Protein AF-A0A356S9B6-F1 (afdb_monomer)

Solvent-accessible surface area (backbone atoms only — not comparable to full-atom values): 5302 Å² total; per-residue (Å²): 129,86,95,56,75,52,75,48,79,51,74,60,100,57,36,40,35,46,34,33,57,62,87,66,45,74,47,69,28,32,48,68,81,80,81,74,59,87,85,58,55,29,85,82,23,47,36,41,27,45,76,55,93,76,27,43,37,36,45,25,31,38,49,35,69,82,76,35,44,97,94,52,72,64,60,87,83,48,70,49,78,47,79,51,63,86,131

Structure (mmCIF, N/CA/C/O backbone):
data_AF-A0A356S9B6-F1
#
_entry.id   AF-A0A356S9B6-F1
#
loop_
_atom_site.group_PDB
_atom_site.id
_atom_site.type_symbol
_atom_site.label_atom_id
_atom_site.label_alt_id
_atom_site.label_comp_id
_atom_site.label_asym_id
_atom_site.label_entity_id
_atom_site.label_seq_id
_atom_site.pdbx_PDB_ins_code
_atom_site.Cartn_x
_atom_site.Cartn_y
_atom_site.Cartn_z
_atom_site.occupancy
_atom_site.B_iso_or_equiv
_atom_site.auth_seq_id
_atom_site.auth_comp_id
_atom_site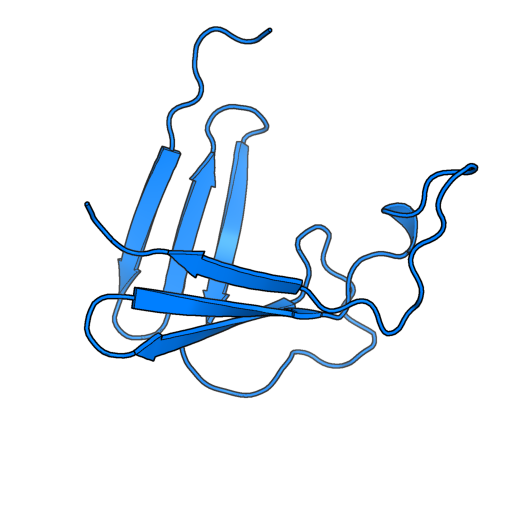.auth_asym_id
_atom_site.auth_atom_id
_atom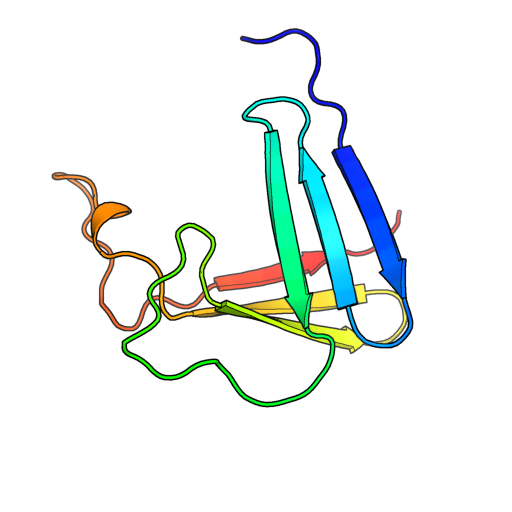_site.pdbx_PDB_model_num
ATOM 1 N N . MET A 1 1 ? 15.851 15.431 4.622 1.00 53.53 1 MET A N 1
ATOM 2 C CA . MET A 1 1 ? 14.760 14.560 5.103 1.00 53.53 1 MET A CA 1
ATOM 3 C C . MET A 1 1 ? 13.569 15.457 5.362 1.00 53.53 1 MET A C 1
ATOM 5 O O . MET A 1 1 ? 13.771 16.401 6.117 1.00 53.53 1 MET A O 1
ATOM 9 N N . PRO A 1 2 ? 12.413 15.302 4.705 1.00 50.66 2 PRO A N 1
ATOM 10 C CA . PRO A 1 2 ? 11.311 16.239 4.906 1.00 50.66 2 PRO A CA 1
ATOM 11 C C . PRO A 1 2 ? 10.723 16.040 6.309 1.00 50.66 2 PRO A C 1
ATOM 13 O O . PRO A 1 2 ? 10.641 14.918 6.803 1.00 50.66 2 PRO A O 1
ATOM 16 N N . TRP A 1 3 ? 10.410 17.149 6.976 1.00 59.47 3 TRP A N 1
ATOM 17 C CA . TRP A 1 3 ? 10.061 17.222 8.403 1.00 59.47 3 TRP A CA 1
ATOM 18 C C . TRP A 1 3 ? 8.548 17.047 8.663 1.00 59.47 3 TRP A C 1
ATOM 20 O O . TRP A 1 3 ? 8.055 17.406 9.727 1.00 59.47 3 TRP A O 1
ATOM 30 N N . ASN A 1 4 ? 7.809 16.505 7.692 1.00 60.16 4 ASN A N 1
ATOM 31 C CA . ASN A 1 4 ? 6.350 16.382 7.687 1.00 60.16 4 ASN A CA 1
ATOM 32 C C . ASN A 1 4 ? 5.908 15.132 6.901 1.00 60.16 4 ASN A C 1
ATOM 34 O O . ASN A 1 4 ? 5.573 15.183 5.721 1.00 60.16 4 ASN A O 1
ATOM 38 N N . ALA A 1 5 ? 5.951 13.972 7.550 1.00 72.88 5 ALA A N 1
ATOM 39 C CA . ALA A 1 5 ? 5.378 12.747 7.002 1.00 72.88 5 ALA A CA 1
ATOM 40 C C . ALA A 1 5 ? 4.022 12.488 7.668 1.00 72.88 5 ALA A C 1
ATOM 42 O O . ALA A 1 5 ? 3.901 11.562 8.468 1.00 72.88 5 ALA A O 1
ATOM 43 N N . ASN A 1 6 ? 3.016 13.331 7.413 1.00 86.19 6 ASN A N 1
ATOM 44 C CA . ASN A 1 6 ? 1.667 12.975 7.836 1.00 86.19 6 ASN A CA 1
ATOM 45 C C . ASN A 1 6 ? 1.195 11.755 7.030 1.00 86.19 6 ASN A C 1
ATOM 47 O O . ASN A 1 6 ? 1.347 11.716 5.805 1.00 86.19 6 ASN A O 1
ATOM 51 N N . LEU A 1 7 ? 0.644 10.769 7.736 1.00 88.69 7 LEU A N 1
ATOM 52 C CA . LEU A 1 7 ? 0.031 9.581 7.162 1.00 88.69 7 LEU A CA 1
ATOM 53 C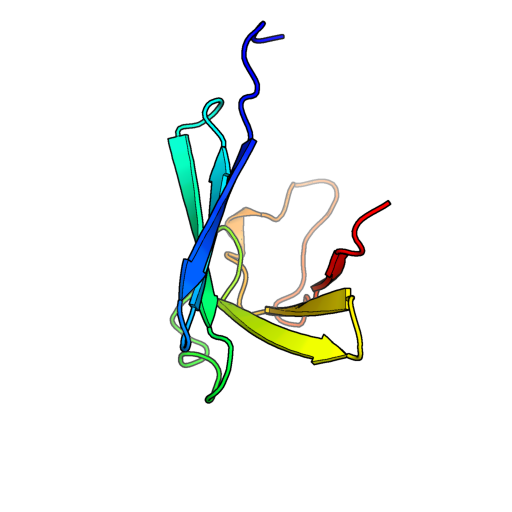 C . LEU A 1 7 ? -1.442 9.584 7.545 1.00 88.69 7 LEU A C 1
ATOM 55 O O . LEU A 1 7 ? -1.792 9.579 8.724 1.00 88.69 7 LEU A O 1
ATOM 59 N N . GLN A 1 8 ? -2.302 9.584 6.536 1.00 92.06 8 GLN A N 1
ATOM 60 C CA . GLN A 1 8 ? -3.741 9.547 6.724 1.00 92.06 8 GLN A CA 1
ATOM 61 C C . GLN A 1 8 ? -4.300 8.263 6.127 1.00 92.06 8 GLN A C 1
ATOM 63 O O . GLN A 1 8 ? -4.040 7.940 4.969 1.00 92.06 8 GLN A O 1
ATOM 68 N N . ILE A 1 9 ? -5.103 7.557 6.919 1.00 92.62 9 ILE A N 1
ATOM 69 C CA . ILE A 1 9 ? -5.858 6.389 6.473 1.00 92.62 9 ILE A CA 1
ATOM 70 C C . ILE A 1 9 ? -7.333 6.776 6.438 1.00 92.62 9 ILE A C 1
ATOM 72 O O . ILE A 1 9 ? -7.885 7.239 7.437 1.00 92.62 9 ILE A O 1
ATOM 76 N N . VAL A 1 10 ? -7.968 6.606 5.282 1.00 94.94 10 VAL A N 1
ATOM 77 C CA . VAL A 1 10 ? -9.404 6.842 5.087 1.00 94.94 10 VAL A CA 1
ATOM 78 C C . VAL A 1 10 ? -10.017 5.563 4.548 1.00 94.94 10 VAL A C 1
ATOM 80 O O . VAL A 1 10 ? -9.485 4.984 3.609 1.00 94.94 10 VAL A O 1
ATOM 83 N N . GLN A 1 11 ? -11.137 5.121 5.112 1.00 95.25 11 GLN A N 1
ATOM 84 C CA . GLN A 1 11 ? -11.795 3.889 4.686 1.00 95.25 11 GLN A CA 1
ATOM 85 C C . GLN A 1 11 ? -13.289 4.089 4.455 1.00 95.25 11 GLN A C 1
ATOM 87 O O . GLN A 1 11 ? -13.937 4.884 5.138 1.00 95.25 11 GLN A O 1
ATOM 92 N N . ASN A 1 12 ? -13.826 3.333 3.505 1.00 96.06 12 ASN A N 1
ATOM 93 C CA . ASN A 1 12 ? -15.252 3.072 3.367 1.00 96.06 12 ASN A CA 1
ATOM 94 C C . ASN A 1 12 ? -15.476 1.556 3.232 1.00 96.06 12 ASN A C 1
ATOM 96 O O . ASN A 1 12 ? -14.549 0.769 3.400 1.00 96.06 12 ASN A O 1
ATOM 100 N N . GLU A 1 13 ? -16.705 1.141 2.936 1.00 95.69 13 GLU A N 1
ATOM 101 C CA . GLU A 1 13 ? -17.064 -0.280 2.818 1.00 95.69 13 GLU A CA 1
ATOM 102 C C . GLU A 1 13 ? -16.329 -1.029 1.686 1.00 95.69 13 GLU A C 1
ATOM 104 O O . GLU A 1 13 ? -16.218 -2.248 1.733 1.00 95.69 13 GLU A O 1
ATOM 109 N N . ASN A 1 14 ? -15.814 -0.311 0.683 1.00 96.88 14 ASN A N 1
ATOM 110 C CA . ASN A 1 14 ? -15.248 -0.890 -0.537 1.00 96.88 14 ASN A CA 1
ATOM 111 C C . ASN A 1 14 ? -13.731 -0.675 -0.666 1.00 96.88 14 ASN A C 1
ATOM 113 O O . ASN A 1 14 ? -13.067 -1.424 -1.383 1.00 96.88 14 ASN A O 1
ATOM 117 N N . TYR A 1 15 ? -13.183 0.355 -0.016 1.00 97.19 15 TYR A N 1
ATOM 118 C CA . TYR A 1 15 ? -11.808 0.802 -0.209 1.00 97.19 15 TYR A CA 1
ATOM 119 C C . TYR A 1 15 ? -11.158 1.291 1.082 1.00 97.19 15 TYR A C 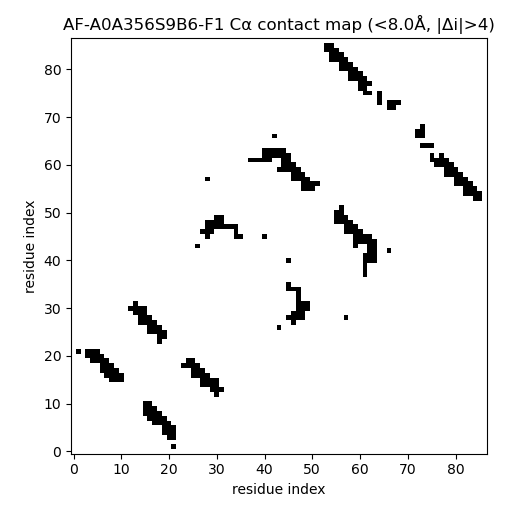1
ATOM 121 O O . TYR A 1 15 ? -11.799 1.913 1.932 1.00 97.19 15 TYR A O 1
ATOM 129 N N . VAL A 1 16 ? -9.840 1.118 1.142 1.00 97.12 16 VAL A N 1
ATOM 130 C CA . VAL A 1 16 ? -8.946 1.808 2.074 1.00 97.12 16 VAL A CA 1
ATOM 131 C C . VAL A 1 16 ? -7.993 2.676 1.263 1.00 97.12 16 VAL A C 1
ATOM 133 O O . VAL A 1 16 ? -7.410 2.229 0.281 1.00 97.12 16 VAL A O 1
ATOM 136 N N . MET A 1 17 ? -7.831 3.927 1.666 1.00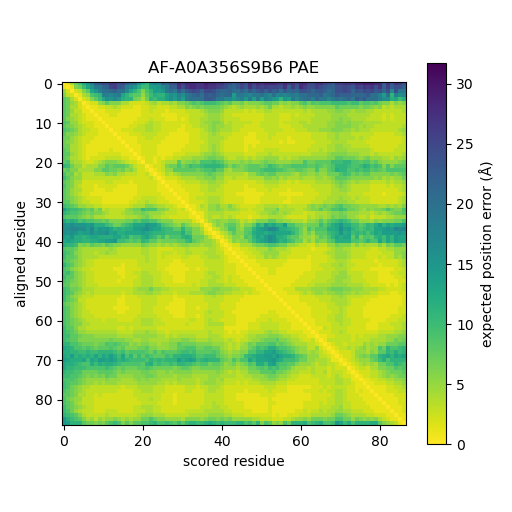 95.44 17 MET A N 1
ATOM 137 C CA . MET A 1 17 ? -6.847 4.845 1.116 1.00 95.44 17 MET A CA 1
ATOM 138 C C . MET A 1 17 ? -5.768 5.106 2.155 1.00 95.44 17 MET A C 1
ATOM 140 O O . MET A 1 17 ? -6.083 5.476 3.286 1.00 95.44 17 MET A O 1
ATOM 144 N N . ILE A 1 18 ? -4.512 4.972 1.742 1.00 93.62 18 ILE A N 1
ATOM 145 C CA . ILE A 1 18 ? -3.345 5.419 2.500 1.00 93.62 18 ILE A CA 1
ATOM 146 C C . ILE A 1 18 ? -2.777 6.628 1.763 1.00 93.62 18 ILE A C 1
ATOM 148 O O . ILE A 1 18 ? -2.374 6.522 0.606 1.00 93.62 18 ILE A O 1
ATOM 152 N N . MET A 1 19 ? -2.783 7.778 2.428 1.00 92.56 19 MET A N 1
ATOM 153 C CA . MET A 1 19 ? -2.258 9.035 1.910 1.00 92.56 19 MET A CA 1
ATOM 154 C C . MET A 1 19 ? -1.007 9.420 2.686 1.00 92.56 19 MET A C 1
ATOM 156 O O . MET A 1 19 ? -1.040 9.492 3.919 1.00 92.56 19 MET A O 1
ATOM 160 N N . THR A 1 20 ? 0.072 9.717 1.970 1.00 89.94 20 THR A N 1
ATOM 161 C CA . THR A 1 20 ? 1.299 10.264 2.550 1.00 89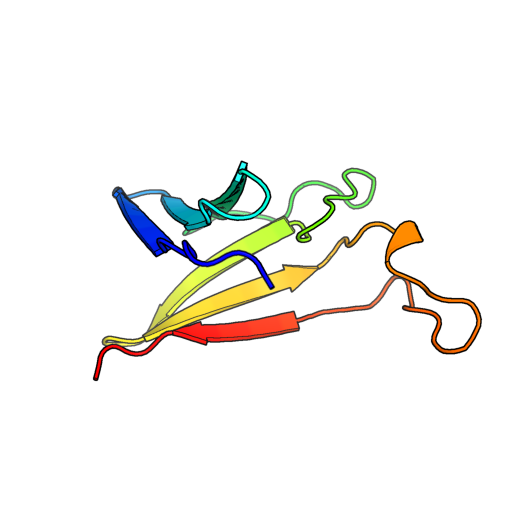.94 20 THR A CA 1
ATOM 162 C C . THR A 1 20 ? 1.514 11.694 2.063 1.00 89.94 20 THR A C 1
ATOM 164 O O . THR A 1 20 ? 1.497 11.991 0.869 1.00 89.94 20 THR A O 1
ATOM 167 N N . GLU A 1 21 ? 1.709 12.619 3.006 1.00 86.69 21 GLU A N 1
ATOM 168 C CA . GLU A 1 21 ? 1.956 14.034 2.689 1.00 86.69 21 GLU A CA 1
ATOM 169 C C . GLU A 1 21 ? 3.267 14.205 1.913 1.00 86.69 21 GLU A C 1
ATOM 171 O O . GLU A 1 21 ? 3.343 14.909 0.905 1.00 86.69 21 GLU A O 1
ATOM 176 N N . MET A 1 22 ? 4.312 13.509 2.357 1.00 82.00 22 MET A N 1
ATOM 177 C CA . MET A 1 22 ? 5.592 13.501 1.673 1.00 82.00 22 MET A CA 1
ATOM 178 C C . MET A 1 22 ? 5.466 12.667 0.394 1.00 82.00 22 MET A C 1
ATOM 180 O O . MET A 1 22 ? 5.323 11.455 0.481 1.00 82.00 22 MET A O 1
ATOM 184 N N . ILE A 1 23 ? 5.574 13.329 -0.767 1.00 82.06 23 ILE A N 1
ATOM 185 C CA . ILE A 1 23 ? 5.372 12.802 -2.140 1.00 82.06 23 ILE A CA 1
ATOM 186 C C . ILE A 1 23 ? 3.917 12.918 -2.642 1.00 82.06 23 ILE A C 1
ATOM 188 O O . ILE A 1 23 ? 3.702 12.838 -3.848 1.00 82.06 23 ILE A O 1
ATOM 192 N N . HIS A 1 24 ? 2.957 13.293 -1.784 1.00 86.31 24 HIS A N 1
ATOM 193 C CA . HIS A 1 24 ? 1.532 13.429 -2.139 1.00 86.31 24 HIS A CA 1
ATOM 194 C C . HIS A 1 24 ? 0.969 12.152 -2.778 1.00 86.31 24 HIS A C 1
ATOM 196 O O . HIS A 1 24 ? 0.234 12.209 -3.767 1.00 86.31 24 HIS A O 1
ATOM 202 N N . ASP A 1 25 ? 1.367 10.999 -2.246 1.00 88.75 25 ASP A N 1
ATOM 203 C CA . ASP A 1 25 ? 0.956 9.714 -2.791 1.00 88.75 25 ASP A CA 1
ATOM 204 C C . ASP A 1 25 ? -0.362 9.263 -2.162 1.00 88.75 25 ASP A C 1
ATOM 206 O O . ASP A 1 25 ? -0.521 9.273 -0.940 1.00 88.75 25 ASP A O 1
ATOM 210 N N . ALA A 1 26 ? -1.300 8.862 -3.017 1.00 91.19 26 ALA A N 1
ATOM 211 C CA . ALA A 1 26 ? -2.607 8.352 -2.632 1.00 91.19 26 ALA A CA 1
ATOM 212 C C . ALA A 1 26 ? -2.742 6.911 -3.126 1.00 91.19 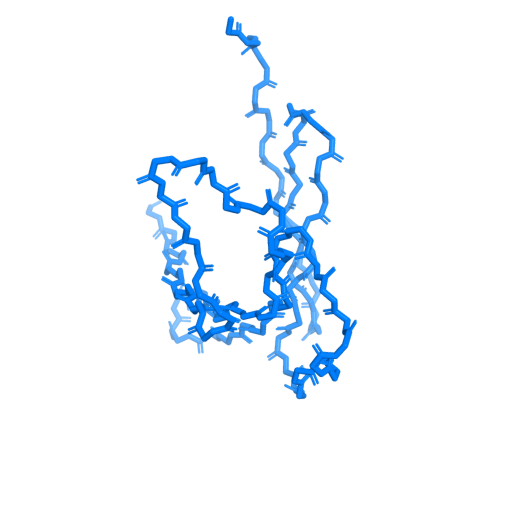26 ALA A C 1
ATOM 214 O O . ALA A 1 26 ? -3.076 6.665 -4.288 1.00 91.19 26 ALA A O 1
ATOM 215 N N . ARG A 1 27 ? -2.503 5.943 -2.240 1.00 93.25 27 ARG A N 1
ATOM 216 C CA . ARG A 1 27 ? -2.673 4.523 -2.557 1.00 93.25 27 ARG A CA 1
ATOM 217 C C . ARG A 1 27 ? -4.093 4.092 -2.230 1.00 93.25 27 ARG A C 1
ATOM 219 O O . ARG A 1 27 ? -4.506 4.154 -1.074 1.00 93.25 27 ARG A O 1
ATOM 226 N N . ILE A 1 28 ? -4.822 3.636 -3.245 1.00 94.44 28 ILE A N 1
ATOM 227 C CA . ILE A 1 28 ? -6.174 3.088 -3.108 1.00 94.44 28 ILE A CA 1
ATOM 228 C C . ILE A 1 28 ? -6.096 1.563 -3.103 1.00 94.44 28 ILE A C 1
ATOM 230 O O . ILE A 1 28 ? -5.583 0.959 -4.040 1.00 94.44 28 ILE A O 1
ATOM 234 N N . ILE A 1 29 ? -6.629 0.951 -2.054 1.00 96.69 29 ILE A N 1
ATOM 235 C CA . ILE A 1 29 ? -6.682 -0.493 -1.846 1.00 96.69 29 ILE A CA 1
ATOM 236 C C . ILE A 1 29 ? -8.145 -0.915 -1.944 1.00 96.69 29 ILE A C 1
ATOM 238 O O . ILE A 1 29 ? -8.976 -0.447 -1.164 1.00 96.69 29 ILE A O 1
ATOM 242 N N . LYS A 1 30 ? -8.467 -1.791 -2.899 1.00 96.50 30 LYS A N 1
ATOM 243 C CA . LYS A 1 30 ? -9.792 -2.424 -2.995 1.00 96.50 30 LYS A CA 1
ATOM 244 C C . LYS A 1 30 ? -9.940 -3.445 -1.870 1.00 96.50 30 LYS A C 1
ATOM 246 O O . LYS A 1 30 ? -9.015 -4.216 -1.656 1.00 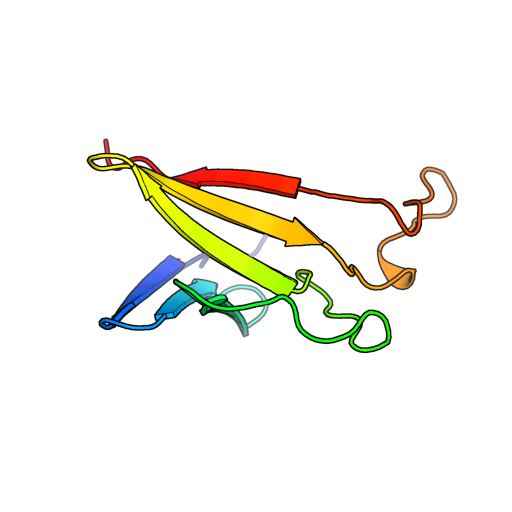96.50 30 LYS A O 1
ATOM 251 N N . LEU A 1 31 ? -11.088 -3.502 -1.199 1.00 97.31 31 LEU A N 1
ATOM 252 C CA . LEU A 1 31 ? -11.362 -4.512 -0.161 1.00 97.31 31 LEU A CA 1
ATOM 253 C C . LEU A 1 31 ? -11.982 -5.812 -0.705 1.00 97.31 31 LEU A C 1
ATOM 255 O O . LEU A 1 31 ? -12.228 -6.756 0.042 1.00 97.31 31 LEU A O 1
ATOM 259 N N . SER A 1 32 ? -12.299 -5.852 -2.000 1.00 92.69 32 SER A N 1
ATOM 260 C CA . SER A 1 32 ? -12.804 -7.040 -2.690 1.00 92.69 32 SER A CA 1
ATOM 261 C C . SER A 1 32 ? -12.653 -6.902 -4.208 1.00 92.69 32 SER A C 1
ATOM 263 O O . SER A 1 32 ? -12.374 -5.815 -4.723 1.00 92.69 32 SER A O 1
ATOM 265 N N . GLY A 1 33 ? -12.877 -8.007 -4.920 1.00 90.12 33 GLY A N 1
ATOM 266 C CA . GLY A 1 33 ? -12.834 -8.069 -6.379 1.00 90.12 33 GLY A CA 1
ATOM 267 C C . GLY A 1 33 ? -11.479 -8.502 -6.930 1.00 90.12 33 GLY A C 1
ATOM 268 O O . GLY A 1 33 ? -10.533 -8.768 -6.190 1.00 90.12 33 GLY A O 1
ATOM 269 N N . ASP A 1 34 ? -11.416 -8.589 -8.254 1.00 91.44 34 ASP A N 1
ATOM 270 C CA . ASP A 1 34 ? -10.235 -9.072 -8.955 1.00 91.44 34 ASP A CA 1
ATOM 271 C C . ASP A 1 34 ? -9.165 -7.990 -9.110 1.00 91.44 34 ASP A C 1
ATOM 273 O O . ASP A 1 34 ? -9.404 -6.774 -9.016 1.00 91.44 34 ASP A O 1
ATOM 277 N N . TYR A 1 35 ? -7.955 -8.454 -9.402 1.00 91.06 35 TYR A N 1
ATOM 278 C CA . TYR A 1 35 ? -6.902 -7.579 -9.878 1.00 91.06 35 TYR A CA 1
ATOM 279 C C . TYR A 1 35 ? -7.282 -6.975 -11.232 1.00 91.06 35 TYR A C 1
ATOM 281 O O . TYR A 1 35 ? -7.885 -7.617 -12.091 1.00 91.06 35 TYR A O 1
ATOM 289 N N . LEU A 1 36 ? -6.909 -5.718 -11.421 1.00 83.19 36 LEU A N 1
ATOM 290 C CA . LEU A 1 36 ? -6.922 -5.039 -12.698 1.00 83.19 36 LEU A CA 1
ATOM 291 C C . LEU A 1 36 ? -5.936 -5.766 -13.619 1.00 83.19 36 LEU A C 1
ATOM 293 O O . LEU A 1 36 ? -4.890 -6.242 -13.174 1.00 83.19 36 LEU A O 1
ATOM 297 N N . GLY A 1 37 ? -6.322 -5.909 -14.890 1.00 78.00 37 GLY A N 1
ATOM 298 C CA . GLY A 1 37 ? -5.622 -6.769 -15.847 1.00 78.00 37 GLY A CA 1
ATOM 299 C C . GLY A 1 37 ? -4.117 -6.504 -15.917 1.00 78.00 37 GLY A C 1
ATOM 300 O O . GLY A 1 37 ? -3.668 -5.386 -15.685 1.00 78.00 37 GLY A O 1
ATOM 301 N N . GLU A 1 38 ? -3.349 -7.527 -16.292 1.00 70.12 38 GLU A N 1
ATOM 302 C CA . GLU A 1 38 ? -1.875 -7.573 -16.218 1.00 70.12 38 GLU A CA 1
ATOM 303 C C . GLU A 1 38 ? -1.143 -6.442 -16.965 1.00 70.12 38 GLU A C 1
ATOM 305 O O . GLU A 1 38 ? 0.032 -6.197 -16.732 1.00 70.12 38 GLU A O 1
ATOM 310 N N . HIS A 1 39 ? -1.824 -5.714 -17.853 1.00 70.31 39 HIS A N 1
ATOM 311 C CA . HIS A 1 39 ? -1.256 -4.565 -18.566 1.00 70.31 39 HIS A CA 1
ATOM 312 C C . HIS A 1 39 ? -1.387 -3.231 -17.805 1.00 70.31 39 HIS A C 1
ATOM 314 O O . HIS A 1 39 ? -0.821 -2.222 -18.230 1.00 70.31 39 HIS A O 1
ATOM 320 N N . MET A 1 40 ? -2.144 -3.195 -16.704 1.00 71.50 40 MET A N 1
ATOM 321 C CA . MET A 1 40 ? -2.291 -2.025 -15.835 1.00 71.50 40 MET A CA 1
ATOM 322 C C . MET A 1 40 ? -1.199 -2.040 -14.765 1.00 71.50 40 MET A C 1
ATOM 324 O O . MET A 1 40 ? -1.402 -2.518 -13.652 1.00 71.50 40 MET A O 1
ATOM 328 N N . ASN A 1 41 ? -0.031 -1.501 -15.114 1.00 74.94 41 ASN A N 1
ATOM 329 C CA . ASN A 1 41 ? 1.107 -1.451 -14.202 1.00 74.94 41 ASN A CA 1
ATOM 330 C C . ASN A 1 41 ? 1.055 -0.188 -13.331 1.00 74.94 41 ASN A C 1
ATOM 332 O O . ASN A 1 41 ? 1.297 0.926 -13.811 1.00 74.94 41 ASN A O 1
ATOM 336 N N . TYR A 1 42 ? 0.765 -0.361 -12.043 1.00 85.19 42 TYR A N 1
ATOM 337 C CA . TYR A 1 42 ? 0.725 0.723 -11.058 1.00 85.19 42 TYR A CA 1
ATOM 338 C C . TYR A 1 42 ? 2.089 0.903 -10.390 1.00 85.19 42 TYR A C 1
ATOM 340 O O . TYR A 1 42 ? 2.819 -0.063 -10.170 1.00 85.19 42 TYR A O 1
ATOM 348 N N . TRP A 1 43 ? 2.434 2.143 -10.030 1.00 87.31 43 TRP A N 1
ATOM 349 C CA . TRP A 1 43 ? 3.655 2.418 -9.260 1.00 87.31 43 TRP A CA 1
ATOM 350 C C . TRP A 1 43 ? 3.629 1.676 -7.915 1.00 87.31 43 TRP A C 1
ATOM 352 O O . TRP A 1 43 ? 4.545 0.936 -7.593 1.00 87.31 43 TRP A O 1
ATOM 362 N N . ASN A 1 44 ? 2.511 1.739 -7.193 1.00 88.75 44 ASN A N 1
ATOM 363 C CA . ASN A 1 44 ? 2.345 1.022 -5.924 1.00 88.75 44 ASN A CA 1
ATOM 364 C C . ASN A 1 44 ? 1.784 -0.407 -6.076 1.00 88.75 44 ASN A C 1
ATOM 366 O O . ASN A 1 44 ? 1.339 -0.997 -5.091 1.00 88.75 44 ASN A O 1
ATOM 370 N N . GLY A 1 45 ? 1.783 -0.950 -7.299 1.00 91.94 45 GLY A N 1
ATOM 371 C CA . GLY A 1 45 ? 1.087 -2.194 -7.629 1.00 91.94 45 GLY A CA 1
ATOM 372 C C . GLY A 1 45 ? -0.439 -2.058 -7.556 1.00 91.94 45 GLY A C 1
ATOM 373 O O . GLY A 1 45 ? -0.982 -1.078 -7.043 1.00 91.94 45 GLY A O 1
ATOM 374 N N . ASP A 1 46 ? -1.147 -3.036 -8.108 1.00 93.94 46 ASP A N 1
ATOM 375 C CA . ASP A 1 46 ? -2.585 -3.170 -7.903 1.00 93.94 46 ASP A CA 1
ATOM 376 C C . ASP A 1 46 ? -2.835 -3.857 -6.560 1.00 93.94 46 ASP A C 1
ATOM 378 O O . ASP A 1 46 ? -2.418 -4.996 -6.347 1.00 93.94 46 ASP A O 1
ATOM 382 N N . SER A 1 47 ? -3.463 -3.134 -5.635 1.00 95.81 47 SER A N 1
ATOM 383 C CA . SER A 1 47 ? -3.700 -3.570 -4.260 1.00 95.81 47 SER A CA 1
ATOM 384 C C . SER A 1 47 ? -5.108 -4.124 -4.077 1.00 95.81 47 SER A C 1
ATOM 386 O O . SER A 1 47 ? -6.101 -3.412 -4.264 1.00 95.81 47 SER A O 1
ATOM 388 N N . VAL A 1 48 ? -5.182 -5.365 -3.601 1.00 96.88 48 VAL A N 1
ATOM 389 C CA . VAL A 1 48 ? -6.409 -5.976 -3.082 1.00 96.88 48 VAL A CA 1
ATOM 390 C C . VAL A 1 48 ? -6.162 -6.358 -1.631 1.00 96.88 48 VAL A C 1
ATOM 392 O O . VAL A 1 48 ? -5.180 -7.025 -1.315 1.00 96.88 48 VAL A O 1
ATOM 395 N N . GLY A 1 49 ? -7.027 -5.894 -0.740 1.00 96.88 49 GLY A N 1
ATOM 396 C CA . GLY A 1 49 ? -6.944 -6.157 0.684 1.00 96.88 49 GLY A CA 1
ATOM 397 C C . GLY A 1 49 ? -8.182 -6.850 1.224 1.00 96.88 49 GLY A C 1
ATOM 398 O O . GLY A 1 49 ? -9.244 -6.833 0.609 1.00 96.88 49 GLY A O 1
ATOM 399 N N . PHE 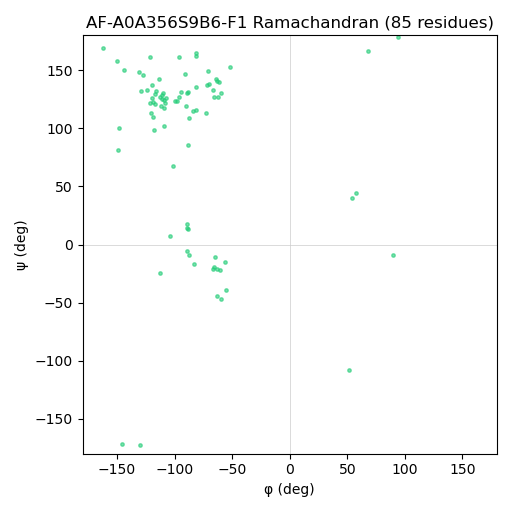A 1 50 ? -8.033 -7.453 2.393 1.00 96.44 50 PHE A N 1
ATOM 400 C CA . PHE A 1 50 ? -9.114 -8.053 3.162 1.00 96.44 50 PHE A CA 1
ATOM 401 C C . PHE A 1 50 ? -8.786 -7.977 4.655 1.00 96.44 50 PHE A C 1
ATOM 403 O O . PHE A 1 50 ? -7.628 -7.834 5.050 1.00 96.44 50 PHE A O 1
ATOM 410 N N . TRP A 1 51 ? -9.821 -8.044 5.487 1.00 95.31 51 TRP A N 1
ATOM 411 C CA . TRP A 1 51 ? -9.668 -8.005 6.937 1.00 95.31 51 TRP A CA 1
ATOM 412 C C . TRP A 1 51 ? -9.605 -9.414 7.512 1.00 95.31 51 TRP A C 1
ATOM 414 O O . TRP A 1 51 ? -10.479 -10.240 7.243 1.00 95.31 51 TRP A O 1
ATOM 424 N N . GLU A 1 52 ? -8.609 -9.649 8.357 1.00 97.12 52 GLU A N 1
ATOM 425 C CA . GLU A 1 52 ? -8.541 -10.797 9.251 1.00 97.12 52 GLU A CA 1
ATOM 426 C C . GLU A 1 52 ? -8.522 -10.269 10.687 1.00 97.12 52 GLU A C 1
ATOM 428 O O . GLU A 1 52 ? -7.570 -9.618 11.117 1.00 97.12 52 GLU A O 1
ATOM 433 N N . GLU A 1 53 ? -9.626 -10.480 11.407 1.00 95.75 53 GLU A N 1
ATOM 434 C CA . GLU A 1 53 ? -9.877 -9.880 12.724 1.00 95.75 53 GLU A CA 1
ATOM 435 C C . GLU A 1 53 ? -9.691 -8.349 12.723 1.00 95.75 53 GLU A C 1
ATOM 437 O O . GLU A 1 53 ? -10.520 -7.621 12.177 1.00 95.75 53 GLU A O 1
ATOM 442 N N . ASN A 1 54 ? -8.620 -7.851 13.348 1.00 95.56 54 ASN A N 1
ATOM 443 C CA . ASN A 1 54 ? -8.261 -6.436 13.427 1.00 95.56 54 ASN A CA 1
ATOM 444 C C . ASN A 1 54 ? -7.098 -6.052 12.494 1.00 95.56 54 ASN A C 1
ATOM 446 O O . ASN A 1 54 ? -6.596 -4.932 12.587 1.00 95.56 54 ASN A O 1
ATOM 450 N N . THR A 1 55 ? -6.651 -6.961 11.630 1.00 96.69 55 THR A N 1
ATOM 451 C CA . THR A 1 55 ? -5.515 -6.754 10.730 1.00 96.69 55 THR A CA 1
ATOM 452 C C . THR A 1 55 ? -5.998 -6.594 9.297 1.00 96.69 55 THR A C 1
ATOM 454 O O . THR A 1 55 ? -6.712 -7.448 8.770 1.00 96.69 55 THR A O 1
ATOM 457 N N . LEU A 1 56 ? -5.591 -5.503 8.649 1.00 96.62 56 LEU A N 1
ATOM 458 C CA . LEU A 1 56 ? -5.767 -5.342 7.209 1.00 96.62 56 LEU A CA 1
ATOM 459 C C . LEU A 1 56 ? -4.600 -6.029 6.503 1.00 96.62 56 LEU A C 1
ATOM 461 O O . LEU A 1 56 ? -3.453 -5.598 6.639 1.00 96.62 56 LEU A O 1
ATOM 465 N N . ILE A 1 57 ? -4.905 -7.080 5.748 1.00 97.69 57 ILE A N 1
ATOM 466 C CA . ILE A 1 57 ? -3.947 -7.782 4.896 1.00 97.69 57 ILE A CA 1
ATOM 467 C C . ILE A 1 57 ? -4.085 -7.216 3.489 1.00 97.69 57 ILE A C 1
ATOM 469 O O . ILE A 1 57 ? -5.190 -7.166 2.953 1.00 97.69 57 ILE A O 1
ATOM 473 N N . ILE A 1 58 ? -2.981 -6.770 2.894 1.00 97.69 58 ILE A N 1
ATOM 474 C CA . ILE A 1 58 ? -2.955 -6.165 1.557 1.00 97.69 58 ILE A CA 1
ATOM 475 C C . ILE A 1 58 ? -2.024 -6.990 0.681 1.00 97.69 58 ILE A C 1
ATOM 477 O O . ILE A 1 58 ? -0.844 -7.114 0.995 1.00 97.69 58 ILE A O 1
ATOM 481 N N . HIS A 1 59 ? -2.535 -7.521 -0.428 1.00 97.19 59 HIS A N 1
ATOM 482 C CA . HIS A 1 59 ? -1.741 -8.205 -1.445 1.00 97.19 59 HIS A CA 1
ATOM 483 C C . HIS A 1 59 ? -1.651 -7.341 -2.700 1.00 97.19 59 HIS A C 1
ATOM 485 O O . HIS A 1 59 ? -2.664 -6.973 -3.305 1.00 97.19 59 HIS A O 1
ATOM 491 N N . SER A 1 60 ? -0.420 -7.021 -3.085 1.00 95.19 60 SER A N 1
ATOM 492 C CA . SER A 1 60 ? -0.100 -6.199 -4.243 1.00 95.19 60 SER A CA 1
ATOM 493 C C . SER A 1 60 ? 0.751 -6.942 -5.258 1.00 95.19 60 SER A C 1
ATOM 495 O O . SER A 1 60 ? 1.725 -7.600 -4.898 1.00 95.19 60 SER A O 1
ATOM 497 N N . LYS A 1 61 ? 0.402 -6.770 -6.535 1.00 93.38 61 LYS A N 1
ATOM 498 C CA . LYS A 1 61 ? 1.143 -7.272 -7.701 1.00 93.38 61 LYS A CA 1
ATOM 499 C C . LYS A 1 61 ? 1.037 -6.296 -8.878 1.00 93.38 61 LYS A C 1
ATOM 501 O O . LYS A 1 61 ? 0.503 -5.203 -8.709 1.00 93.38 61 LYS A O 1
ATOM 506 N N . ASN A 1 62 ? 1.509 -6.677 -10.067 1.00 91.69 62 ASN A N 1
ATOM 507 C CA . ASN A 1 62 ? 1.464 -5.844 -11.283 1.00 91.69 62 ASN A CA 1
ATOM 508 C C . ASN A 1 62 ? 2.180 -4.492 -11.086 1.00 91.69 62 ASN A C 1
ATOM 510 O O . ASN A 1 62 ? 1.672 -3.419 -11.428 1.00 91.69 62 ASN A O 1
ATOM 514 N N . PHE A 1 63 ? 3.357 -4.542 -10.459 1.00 91.69 63 PHE A N 1
ATOM 515 C CA . PHE A 1 63 ? 4.195 -3.366 -10.261 1.00 91.69 63 PHE A CA 1
ATOM 516 C C . PHE A 1 63 ? 4.813 -2.911 -11.577 1.00 91.69 63 PHE A C 1
ATOM 518 O O . PHE A 1 63 ? 5.149 -3.706 -12.455 1.00 91.69 63 PHE A O 1
ATOM 525 N N . ARG A 1 64 ? 5.038 -1.604 -11.686 1.00 88.88 64 ARG A N 1
ATOM 526 C CA . ARG A 1 64 ? 5.795 -1.046 -12.802 1.00 88.88 64 ARG A CA 1
ATOM 527 C C . ARG A 1 64 ? 7.219 -1.609 -12.862 1.00 88.88 64 ARG A C 1
ATOM 529 O O . ARG A 1 64 ? 7.929 -1.539 -11.856 1.00 88.88 64 ARG A O 1
ATOM 536 N N . PRO A 1 65 ? 7.691 -2.087 -14.030 1.00 87.50 65 PRO A N 1
ATOM 537 C CA . PRO A 1 65 ? 9.051 -2.605 -14.173 1.00 87.50 65 PRO A CA 1
ATOM 538 C C . PRO A 1 65 ? 10.113 -1.543 -13.863 1.00 87.50 65 PRO A C 1
ATOM 540 O O . PRO A 1 65 ? 11.232 -1.886 -13.486 1.00 87.50 65 PRO A O 1
ATOM 543 N N . GLU A 1 66 ? 9.758 -0.257 -13.951 1.00 88.62 66 GLU A N 1
ATOM 544 C CA . GLU A 1 66 ? 10.600 0.878 -13.571 1.00 88.62 66 GLU A CA 1
ATOM 545 C C . GLU A 1 66 ? 10.931 0.946 -12.068 1.00 88.62 66 GLU A C 1
ATOM 547 O O . GLU A 1 66 ? 11.825 1.700 -11.691 1.00 88.62 66 GLU A O 1
ATOM 552 N N . HIS A 1 67 ? 10.289 0.139 -11.211 1.00 82.88 67 HIS A N 1
ATOM 553 C CA . HIS A 1 67 ? 10.759 -0.086 -9.835 1.00 82.88 67 HIS A CA 1
ATOM 554 C C . HIS A 1 67 ? 12.105 -0.819 -9.777 1.00 82.88 67 HIS A C 1
ATOM 556 O O . HIS A 1 67 ? 12.799 -0.764 -8.761 1.00 82.88 67 HIS A O 1
ATOM 562 N N . SER A 1 68 ? 12.491 -1.496 -10.860 1.00 85.88 68 SER A N 1
ATOM 563 C CA . SER A 1 68 ? 13.792 -2.144 -10.971 1.00 85.88 68 SER A CA 1
ATOM 564 C C . SER A 1 68 ? 14.914 -1.113 -10.987 1.00 85.88 68 SER A C 1
ATOM 566 O O . SER A 1 68 ? 14.970 -0.238 -11.850 1.00 85.88 68 SER A O 1
ATOM 568 N N . GLN A 1 69 ? 15.885 -1.284 -10.099 1.00 84.00 69 GLN A N 1
ATOM 569 C CA . GLN A 1 69 ? 17.162 -0.580 -10.172 1.00 84.00 69 GLN A CA 1
ATOM 570 C C . GLN A 1 69 ? 18.214 -1.458 -10.865 1.00 84.00 69 GLN A C 1
ATOM 572 O O . GLN A 1 69 ? 18.084 -2.678 -10.936 1.00 84.00 69 GLN A O 1
ATOM 577 N N . PHE A 1 70 ? 19.301 -0.857 -11.358 1.00 81.56 70 PHE A N 1
ATOM 578 C CA . PHE A 1 70 ? 20.347 -1.599 -12.080 1.00 81.56 70 PHE A CA 1
ATOM 579 C C . PHE A 1 70 ? 20.919 -2.781 -11.277 1.00 81.56 70 PHE A C 1
ATOM 581 O O . PHE A 1 70 ? 21.169 -3.845 -11.839 1.00 81.56 70 PHE A O 1
ATOM 588 N N . LEU A 1 71 ? 21.097 -2.602 -9.964 1.00 86.94 71 LEU A N 1
ATOM 589 C CA . LEU A 1 71 ? 21.662 -3.617 -9.069 1.00 86.94 71 LEU A CA 1
ATOM 590 C C . LEU A 1 71 ? 20.637 -4.651 -8.579 1.00 86.94 71 LEU A C 1
ATOM 592 O O . LEU A 1 71 ? 21.026 -5.702 -8.082 1.00 86.94 71 LEU A O 1
ATOM 596 N N . MET A 1 72 ? 19.343 -4.359 -8.697 1.00 83.12 72 MET A N 1
ATOM 597 C CA . MET A 1 72 ? 18.255 -5.200 -8.206 1.00 83.12 72 MET A CA 1
ATOM 598 C C . MET A 1 72 ? 17.058 -5.028 -9.132 1.00 83.12 72 MET A C 1
ATOM 600 O O . MET A 1 72 ? 16.331 -4.033 -9.061 1.00 83.12 72 MET A O 1
ATOM 604 N N . ARG A 1 73 ? 16.895 -6.000 -10.029 1.00 87.00 73 ARG A N 1
ATOM 605 C CA . ARG A 1 73 ? 15.771 -6.042 -10.957 1.00 87.00 73 ARG A CA 1
ATOM 606 C C . ARG A 1 73 ? 14.624 -6.791 -10.306 1.00 87.00 73 ARG A C 1
ATOM 608 O O . ARG A 1 73 ? 14.810 -7.891 -9.794 1.00 87.00 73 ARG A O 1
ATOM 615 N N . THR A 1 74 ? 13.462 -6.176 -10.357 1.00 87.94 74 THR A N 1
ATOM 616 C CA . THR A 1 74 ? 12.196 -6.774 -9.973 1.00 87.94 74 THR A CA 1
ATOM 617 C C . THR A 1 74 ? 11.701 -7.625 -11.139 1.00 87.94 74 THR A C 1
ATOM 619 O O . THR A 1 74 ? 11.796 -7.192 -12.289 1.00 87.94 74 THR A O 1
ATOM 622 N N . SER A 1 75 ? 11.223 -8.839 -10.867 1.00 88.19 75 SER A N 1
ATOM 623 C CA . SER A 1 75 ? 10.600 -9.672 -11.899 1.00 88.19 75 SER A CA 1
ATOM 624 C C . SER A 1 75 ? 9.138 -9.267 -12.118 1.00 88.19 75 SER A C 1
ATOM 626 O O . SER A 1 75 ? 8.562 -8.543 -11.304 1.00 88.19 75 SER A O 1
ATOM 628 N N . GLU A 1 76 ? 8.530 -9.706 -13.219 1.00 85.62 76 GLU A N 1
ATOM 629 C CA . GLU A 1 76 ? 7.111 -9.424 -13.503 1.00 85.62 76 GLU A CA 1
ATOM 630 C C . GLU A 1 76 ? 6.179 -10.134 -12.504 1.00 85.62 76 GLU A C 1
ATOM 632 O O . GLU A 1 76 ? 5.058 -9.700 -12.262 1.00 85.62 76 GLU A O 1
ATOM 637 N N . GLU A 1 77 ? 6.688 -11.177 -11.853 1.00 88.81 77 GLU A N 1
ATOM 638 C CA . GLU A 1 77 ? 6.037 -11.970 -10.814 1.00 88.81 77 GLU A CA 1
ATOM 639 C C . GLU A 1 77 ? 6.251 -11.407 -9.399 1.00 88.81 77 GLU A C 1
ATOM 641 O O . GLU A 1 77 ? 6.017 -12.113 -8.419 1.00 88.81 77 GLU A O 1
ATOM 646 N N . LEU A 1 78 ? 6.736 -10.165 -9.252 1.00 90.62 78 LEU A N 1
ATOM 647 C CA . LEU A 1 78 ? 6.848 -9.558 -7.927 1.00 90.62 78 LEU A CA 1
ATOM 648 C C . LEU A 1 78 ? 5.467 -9.419 -7.286 1.00 90.62 78 LEU A C 1
ATOM 650 O O . LEU A 1 78 ? 4.581 -8.728 -7.796 1.00 90.62 78 LEU A O 1
ATOM 654 N N . GLU A 1 79 ? 5.373 -9.955 -6.076 1.00 93.38 79 GLU A N 1
ATOM 655 C CA . GLU A 1 79 ? 4.236 -9.785 -5.190 1.00 93.38 79 GLU A CA 1
ATOM 656 C C . GLU A 1 79 ? 4.696 -9.294 -3.814 1.00 93.38 79 GLU A C 1
ATOM 658 O O . GLU A 1 79 ? 5.769 -9.657 -3.325 1.00 93.38 79 GLU A O 1
ATOM 663 N N . VAL A 1 80 ? 3.872 -8.462 -3.180 1.00 95.06 80 VAL A N 1
ATOM 664 C CA . VAL A 1 80 ? 4.102 -7.924 -1.835 1.00 95.06 80 VAL A CA 1
ATOM 665 C C . VAL A 1 80 ? 2.851 -8.152 -0.996 1.00 95.06 80 VAL A C 1
ATOM 667 O O . VAL A 1 80 ? 1.746 -7.847 -1.442 1.00 95.06 80 VAL A O 1
ATOM 670 N N . VAL A 1 81 ? 3.030 -8.674 0.221 1.00 97.75 81 VAL A N 1
ATOM 671 C CA . VAL A 1 81 ? 1.954 -8.827 1.209 1.00 97.75 81 VAL A CA 1
ATOM 672 C C . VAL A 1 81 ? 2.287 -8.004 2.448 1.00 97.75 81 VAL A C 1
ATOM 674 O O . VAL A 1 81 ? 3.338 -8.196 3.062 1.00 97.75 81 VAL A O 1
ATOM 677 N N . GLU A 1 82 ? 1.393 -7.092 2.811 1.00 97.06 82 GLU A N 1
ATOM 678 C CA . GLU A 1 82 ? 1.524 -6.195 3.960 1.00 97.06 82 GLU A CA 1
ATOM 679 C C . GLU A 1 82 ? 0.462 -6.524 5.013 1.00 97.06 82 GLU A C 1
ATOM 681 O O . GLU A 1 82 ? -0.682 -6.824 4.674 1.00 97.06 82 GLU A O 1
ATOM 686 N N . TYR A 1 83 ? 0.837 -6.424 6.290 1.00 96.94 83 TYR A N 1
ATOM 687 C CA . TYR A 1 83 ? -0.046 -6.651 7.435 1.00 96.94 83 TYR A CA 1
ATOM 688 C C . TYR A 1 83 ? -0.090 -5.377 8.273 1.00 96.94 83 TYR A C 1
ATOM 690 O O . TYR A 1 83 ? 0.925 -4.977 8.848 1.00 96.94 83 TYR A O 1
ATOM 698 N N . LEU A 1 84 ? -1.250 -4.724 8.326 1.00 94.19 84 LEU A N 1
ATOM 699 C CA . LEU A 1 84 ? -1.454 -3.505 9.104 1.00 94.19 84 LEU A CA 1
ATOM 700 C C . LEU A 1 84 ? -2.356 -3.810 10.301 1.00 94.19 84 LEU A C 1
ATOM 702 O O . LEU A 1 84 ? -3.576 -3.913 10.163 1.00 94.19 84 LEU A O 1
ATOM 706 N N . THR A 1 85 ? -1.740 -3.943 11.475 1.00 94.88 85 THR A N 1
ATOM 707 C CA . THR A 1 85 ? -2.423 -4.210 12.747 1.00 94.88 85 THR A CA 1
ATOM 708 C C . THR A 1 85 ? -2.330 -2.974 13.648 1.00 94.88 85 THR A C 1
ATOM 710 O O . THR A 1 85 ? -1.219 -2.502 13.905 1.00 94.88 85 THR A O 1
ATOM 713 N N . PRO A 1 86 ? -3.456 -2.431 14.145 1.00 88.56 86 PRO A N 1
ATOM 714 C CA . PRO A 1 86 ? -3.441 -1.384 15.164 1.00 88.56 86 PRO A CA 1
ATOM 715 C C . PRO A 1 86 ? -2.774 -1.876 16.459 1.00 88.56 86 PRO A C 1
ATOM 717 O O . PRO A 1 86 ? -3.013 -3.011 16.876 1.00 88.56 86 PRO A O 1
ATOM 720 N N . VAL A 1 87 ? -1.979 -1.013 17.100 1.00 86.19 87 VAL A N 1
ATOM 721 C CA . VAL A 1 87 ? -1.304 -1.255 18.393 1.00 86.19 87 VAL A CA 1
ATOM 722 C C . VAL A 1 87 ? -1.846 -0.368 19.502 1.00 86.19 87 VAL A C 1
ATOM 724 O O . VAL A 1 87 ? -2.216 0.790 19.203 1.00 86.19 87 VAL A O 1
#

Radius of gyration: 14.12 Å; Cα contacts (8 Å, |Δi|>4): 156; chains: 1; bounding box: 39×29×37 Å

Nearest PDB structures (foldseek):
  6sts-assembly2_B  TM=6.482E-01  e=8.738E-01  Homo sapiens
  1fdq-assembly2_B  TM=5.735E-01  e=8.738E-01  Homo sapiens
  5l8o-assembly1_A  TM=6.187E-01  e=1.803E+00  Homo sapiens
  3pp6-assembly1_A  TM=6.112E-01  e=1.443E+00  Doryteuthis pealeii
  1jjx-assembly1_A  TM=5.913E-01  e=1.906E+00  Homo sapiens

Mean predicted aligned error: 5.11 Å

Sequence (87 aa):
MPWNANLQIVQNENYVMIMTEMIHDARIIKLSGDYLGEHMNYWNGDSVGFWEENTLIIHSKNFRPEHSQFLMRTSEELEVVEYLTPV

Secondary structure (DSSP, 8-state):
--S---EEEEE-SSEEEEEETTTTEEEEEESSSPPPPTT--BTT-EEEEEEETTEEEEEEE-B-GGG-BTTBPPPTT--EEEEE---

Foldseek 3Di:
DDPDFDWDWDDDPFWIWIATPVVRDIDIAGQDDDFDDLVPADQFAHWYWHDDPQKIKIKGASHDQVVQDPVGGDDNGDMDIDIDHDD

pLDDT: mean 88.8, std 9.76, range [50.66, 97.75]